Protein AF-A0A2V7B7M9-F1 (afdb_monomer)

pLDDT: mean 89.91, std 9.62, range [60.03, 97.88]

Mean predicted aligned error: 4.43 Å

Radius of gyration: 13.09 Å; Cα contacts (8 Å, |Δi|>4): 171; chains: 1; bounding box: 37×26×30 Å

Nearest PDB structures (foldseek):
  1v2b-assembly1_A  TM=6.403E-01  e=1.687E+00  Nicotiana tabacum
  4orl-assembly1_A  TM=3.611E-01  e=1.987E+00  Bacteroides ovatus ATCC 8483
  7wzg-assembly1_A  TM=4.484E-01  e=3.625E+00  Streptomyces sp.
  8wqp-assembly1_B  TM=3.441E-01  e=1.781E+00  Thalassiosira pseudonana

Secondary structure (DSSP, 8-state):
-HHHHHHHHTTSEEEETTTTEEEE-HHHHHHHHHHTTPEEEEEEEEE-TTT-SEEEEEEEEE-TTT--EEEEEEEE-SSSEEEEEEETTB-

Sequence (91 aa):
MRPLNELERRGEMRWRAEEHAWVADPDHVMRALTDAGFQEYKREIAKDNRSHATSGGIWQGLDPRTGVVATVIWHA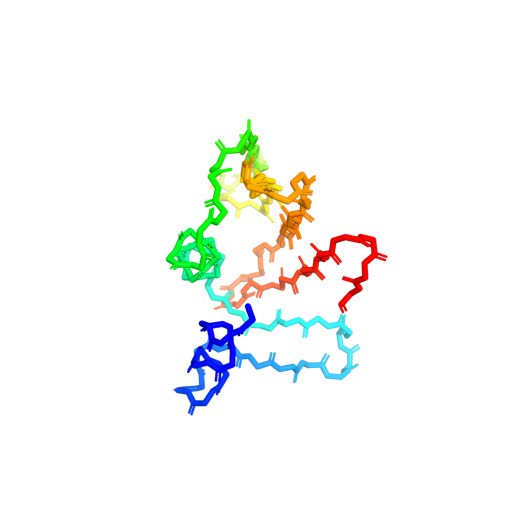ASREAHVFIEIDGRP

Solvent-accessible surface area (backbone atoms only — not comparable to full-atom values): 5004 Å² total; per-residue (Å²): 106,75,46,56,56,46,35,38,74,72,66,54,29,44,83,38,78,95,72,73,29,32,39,31,58,66,68,60,52,52,48,30,42,39,77,66,55,29,42,83,75,45,78,48,77,40,62,36,88,88,76,70,41,67,41,28,33,42,37,31,22,37,24,87,89,77,71,44,44,38,40,40,40,37,37,47,48,104,86,55,26,43,35,47,57,30,48,70,92,36,114

Foldseek 3Di:
DVLVVVCVVVVQWDQDPVVRFIWHDVVSVVVSVVVVQWAWPDKDFDADPVPRDTQWIKTWTANPVPRKIKIWTWGDDPPTITIDIDIRNHD

Structure (mmCIF, N/CA/C/O backbone):
data_AF-A0A2V7B7M9-F1
#
_entry.id   AF-A0A2V7B7M9-F1
#
loop_
_atom_site.group_PDB
_atom_site.id
_atom_site.type_symbol
_atom_site.label_atom_id
_atom_site.label_alt_id
_atom_site.label_comp_id
_atom_site.label_asym_id
_atom_site.label_entity_id
_atom_site.label_seq_id
_atom_site.pdbx_PDB_ins_code
_atom_site.Cartn_x
_atom_site.Cartn_y
_atom_site.Cartn_z
_atom_site.occupancy
_atom_site.B_iso_or_equiv
_atom_site.auth_seq_id
_atom_site.auth_comp_id
_atom_site.auth_asym_id
_atom_site.auth_atom_id
_atom_site.pdbx_PDB_model_num
ATOM 1 N N . MET A 1 1 ? -10.873 -3.966 0.263 1.00 60.03 1 MET A N 1
ATOM 2 C CA . MET A 1 1 ? -10.699 -4.952 -0.834 1.00 60.03 1 MET A CA 1
ATOM 3 C C . MET A 1 1 ? -11.288 -4.520 -2.177 1.00 60.03 1 MET A C 1
ATOM 5 O O . MET A 1 1 ? -10.542 -4.544 -3.141 1.00 60.03 1 MET A O 1
ATOM 9 N N . ARG A 1 2 ? -12.562 -4.088 -2.292 1.00 70.19 2 ARG A N 1
ATOM 10 C CA . ARG A 1 2 ? -13.125 -3.637 -3.594 1.00 70.19 2 ARG A CA 1
ATOM 11 C C . ARG A 1 2 ? -12.260 -2.605 -4.358 1.00 70.19 2 ARG A C 1
ATOM 13 O O . ARG A 1 2 ? -12.199 -2.734 -5.577 1.00 70.19 2 ARG A O 1
ATOM 20 N N . PRO A 1 3 ? -11.579 -1.647 -3.693 1.00 78.75 3 PRO A N 1
ATOM 21 C CA . PRO A 1 3 ? -10.755 -0.659 -4.397 1.00 78.75 3 PRO A CA 1
ATOM 22 C C . PRO A 1 3 ? -9.470 -1.219 -5.030 1.00 78.75 3 PRO A C 1
ATOM 24 O O . PRO A 1 3 ? -9.117 -0.808 -6.128 1.00 78.75 3 PRO A O 1
ATOM 27 N N . LEU A 1 4 ? -8.804 -2.205 -4.412 1.00 88.88 4 LEU A N 1
ATOM 28 C CA . LEU A 1 4 ? -7.623 -2.850 -5.014 1.00 88.88 4 LEU A CA 1
ATOM 29 C C . LEU A 1 4 ? -8.007 -3.683 -6.245 1.00 88.88 4 LEU A C 1
ATOM 31 O O . LEU A 1 4 ? -7.362 -3.589 -7.284 1.00 88.88 4 LEU A O 1
ATOM 35 N N . ASN A 1 5 ? -9.132 -4.403 -6.176 1.00 89.81 5 ASN A N 1
ATOM 36 C CA . ASN A 1 5 ? -9.671 -5.149 -7.321 1.00 89.81 5 ASN A CA 1
ATOM 37 C C . ASN A 1 5 ? -10.024 -4.226 -8.503 1.00 89.81 5 ASN A C 1
ATOM 39 O O . ASN A 1 5 ? -10.092 -4.660 -9.651 1.00 89.81 5 ASN A O 1
ATOM 43 N N . GLU A 1 6 ? -10.320 -2.952 -8.238 1.00 91.44 6 GLU A N 1
ATOM 44 C CA . GLU A 1 6 ? -10.557 -1.963 -9.284 1.00 91.44 6 GLU A CA 1
ATOM 45 C C . GLU A 1 6 ? -9.263 -1.498 -9.954 1.00 91.44 6 GLU A C 1
ATOM 47 O O . GLU A 1 6 ? -9.249 -1.400 -11.182 1.00 91.44 6 GLU A O 1
ATOM 52 N N . LEU A 1 7 ? -8.184 -1.293 -9.192 1.00 93.12 7 LEU A N 1
ATOM 53 C CA . LEU A 1 7 ? -6.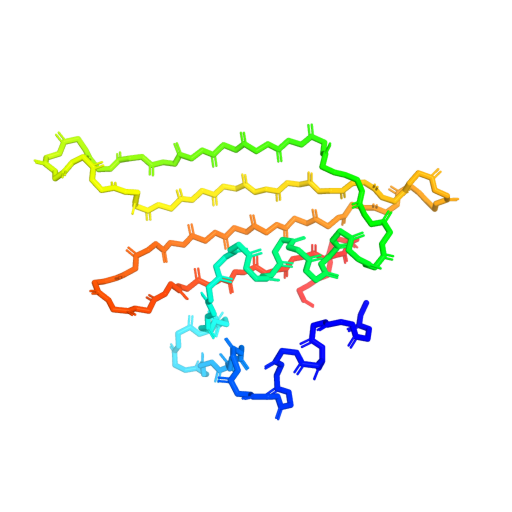855 -1.050 -9.763 1.00 93.12 7 LEU A CA 1
ATOM 54 C C . LEU A 1 7 ? -6.421 -2.219 -10.653 1.00 93.12 7 LEU A C 1
ATOM 56 O O . LEU A 1 7 ? -5.925 -2.006 -11.760 1.00 93.12 7 LEU A O 1
ATOM 60 N N . GLU A 1 8 ? -6.682 -3.449 -10.207 1.00 93.06 8 GLU A N 1
ATOM 61 C CA . GLU A 1 8 ? -6.401 -4.649 -10.993 1.00 93.06 8 GLU A CA 1
ATOM 62 C C . GLU A 1 8 ? -7.212 -4.687 -12.290 1.00 93.06 8 GLU A C 1
ATOM 64 O O . GLU A 1 8 ? -6.655 -4.803 -13.382 1.00 93.06 8 GLU A O 1
ATOM 69 N N . ARG A 1 9 ? -8.532 -4.493 -12.197 1.00 93.31 9 ARG A N 1
ATOM 70 C CA . ARG A 1 9 ? -9.429 -4.484 -13.361 1.00 93.31 9 ARG A CA 1
ATOM 71 C C . ARG A 1 9 ? -9.056 -3.414 -14.393 1.00 93.31 9 ARG A C 1
ATOM 73 O O . ARG A 1 9 ? -9.262 -3.628 -15.585 1.00 93.31 9 ARG A O 1
ATOM 80 N N . ARG A 1 10 ? -8.544 -2.262 -13.951 1.00 93.38 10 ARG A N 1
ATOM 81 C CA . ARG A 1 10 ? -8.089 -1.165 -14.825 1.00 93.38 10 ARG A CA 1
ATOM 82 C C . ARG A 1 10 ? -6.683 -1.391 -15.393 1.00 93.38 10 ARG A C 1
ATOM 84 O O . ARG A 1 10 ? -6.257 -0.636 -16.261 1.00 93.38 10 ARG A O 1
ATOM 91 N N . GLY A 1 11 ? -5.971 -2.422 -14.935 1.00 92.38 11 GLY A N 1
ATOM 92 C CA . GLY A 1 11 ? -4.595 -2.714 -15.338 1.00 92.38 11 GLY A CA 1
ATOM 93 C C . GLY A 1 11 ? -3.546 -1.801 -14.693 1.00 92.38 11 GLY A C 1
ATOM 94 O O . GLY A 1 11 ? -2.391 -1.810 -15.129 1.00 92.38 11 GLY A O 1
ATOM 95 N N . GLU A 1 12 ? -3.930 -1.034 -13.671 1.00 93.69 12 GLU A N 1
ATOM 96 C CA . GLU A 1 12 ? -3.053 -0.152 -12.886 1.00 93.69 12 GLU A CA 1
ATOM 97 C C . GLU A 1 12 ? -2.276 -0.920 -11.806 1.00 93.69 12 GLU A C 1
ATOM 99 O O . GLU A 1 12 ? -1.234 -0.463 -11.347 1.00 93.69 12 GLU A O 1
ATOM 104 N N . MET A 1 13 ? -2.770 -2.100 -11.428 1.00 94.88 13 MET A N 1
ATOM 105 C CA . MET A 1 13 ? -2.130 -3.028 -10.502 1.00 94.88 13 MET A CA 1
ATOM 106 C C . MET A 1 13 ? -2.135 -4.424 -11.121 1.00 94.88 13 MET A C 1
ATOM 108 O O . MET A 1 13 ? -3.166 -4.885 -11.599 1.00 94.88 13 MET A O 1
ATOM 112 N N . ARG A 1 14 ? -0.988 -5.102 -11.188 1.00 95.19 14 ARG A N 1
ATOM 113 C CA . ARG A 1 14 ? -0.888 -6.425 -11.832 1.00 95.19 14 ARG A CA 1
ATOM 114 C C . ARG A 1 14 ? 0.003 -7.357 -11.036 1.00 95.19 14 ARG A C 1
ATOM 116 O O . ARG A 1 14 ? 1.082 -6.955 -10.617 1.00 95.19 14 ARG A O 1
ATOM 123 N N . TRP A 1 15 ? -0.427 -8.601 -10.861 1.00 94.06 15 TRP A N 1
ATOM 124 C CA . TRP A 1 15 ? 0.395 -9.616 -10.212 1.00 94.06 15 TRP A CA 1
ATOM 125 C C . TRP A 1 15 ? 1.512 -10.081 -11.154 1.00 94.06 15 TRP A C 1
ATOM 127 O O . TRP A 1 15 ? 1.248 -10.480 -12.292 1.00 94.06 15 TRP A O 1
ATOM 137 N N . ARG A 1 16 ? 2.762 -10.051 -10.684 1.00 91.88 16 ARG A N 1
ATOM 138 C CA . ARG A 1 16 ? 3.929 -10.613 -11.374 1.00 91.88 16 ARG A CA 1
ATOM 139 C C . ARG A 1 16 ? 4.373 -11.875 -10.646 1.00 91.88 16 ARG A C 1
ATOM 141 O O . ARG A 1 16 ? 4.988 -11.811 -9.587 1.00 91.88 16 ARG A O 1
ATOM 148 N N . ALA A 1 17 ? 4.069 -13.031 -11.235 1.00 91.31 17 ALA A N 1
ATOM 149 C CA . ALA A 1 17 ? 4.354 -14.327 -10.620 1.00 91.31 17 ALA A CA 1
ATOM 150 C C . ALA A 1 17 ? 5.855 -14.568 -10.383 1.00 91.31 17 ALA A C 1
ATOM 152 O O . ALA A 1 17 ? 6.215 -15.091 -9.338 1.00 91.31 17 ALA A O 1
ATOM 153 N N . GLU A 1 18 ? 6.717 -14.158 -11.318 1.00 89.12 18 GLU A N 1
ATOM 154 C CA . GLU A 1 18 ? 8.177 -14.342 -11.223 1.00 89.12 18 GLU A CA 1
ATOM 155 C C . GLU A 1 18 ? 8.799 -13.556 -10.061 1.00 89.12 18 GLU A C 1
ATOM 157 O O . GLU A 1 18 ? 9.775 -13.990 -9.456 1.00 89.12 18 GLU A O 1
ATOM 162 N N . GLU A 1 19 ? 8.213 -12.407 -9.738 1.00 87.44 19 GLU A N 1
ATOM 163 C CA . GLU A 1 19 ? 8.711 -11.470 -8.729 1.00 87.44 19 GLU A CA 1
ATOM 164 C C . GLU A 1 19 ? 7.969 -11.622 -7.394 1.00 87.44 19 GLU A C 1
ATOM 166 O O . GLU A 1 19 ? 8.338 -10.994 -6.406 1.00 87.44 19 GLU A O 1
ATOM 171 N N . HIS A 1 20 ? 6.920 -12.456 -7.365 1.00 90.31 20 HIS A N 1
ATOM 172 C CA . HIS A 1 20 ? 6.012 -12.631 -6.231 1.00 90.31 20 HIS A CA 1
ATOM 173 C C . HIS A 1 20 ? 5.501 -11.296 -5.663 1.00 90.31 20 HIS A C 1
ATOM 175 O O . HIS A 1 20 ? 5.378 -11.129 -4.449 1.00 90.31 20 HIS A O 1
ATOM 181 N N . ALA A 1 21 ? 5.211 -10.343 -6.551 1.00 92.19 21 ALA A N 1
ATOM 182 C CA . ALA A 1 21 ? 4.868 -8.977 -6.185 1.00 92.19 21 ALA A CA 1
ATOM 183 C C . ALA A 1 21 ? 3.754 -8.413 -7.067 1.00 92.19 21 ALA A C 1
ATOM 185 O O . ALA A 1 21 ? 3.552 -8.824 -8.216 1.00 92.19 21 ALA A O 1
ATOM 186 N N . TRP A 1 22 ? 3.060 -7.409 -6.538 1.00 94.81 22 TRP A N 1
ATOM 187 C CA . TRP A 1 22 ? 2.240 -6.538 -7.362 1.00 94.81 22 TRP A CA 1
ATOM 188 C C . TRP A 1 22 ? 3.119 -5.495 -8.035 1.00 94.81 22 TRP A C 1
ATOM 190 O O . TRP A 1 22 ? 4.014 -4.931 -7.418 1.00 94.81 22 TRP A O 1
ATOM 200 N N . VAL A 1 23 ? 2.829 -5.197 -9.291 1.00 94.31 23 VAL A N 1
ATOM 201 C CA . VAL A 1 23 ? 3.352 -4.020 -9.974 1.00 94.31 23 VAL A CA 1
ATOM 202 C C . VAL A 1 23 ? 2.255 -2.972 -10.020 1.00 94.31 23 VAL A C 1
ATOM 204 O O . VAL A 1 23 ? 1.211 -3.215 -10.630 1.00 94.31 23 VAL A O 1
ATOM 207 N N . ALA A 1 24 ? 2.483 -1.838 -9.359 1.00 93.75 24 ALA A N 1
ATOM 208 C CA . ALA A 1 24 ? 1.546 -0.719 -9.289 1.00 93.75 24 ALA A CA 1
ATOM 209 C C . ALA A 1 24 ? 2.253 0.578 -8.867 1.00 93.75 24 ALA A C 1
ATOM 211 O O . ALA A 1 24 ? 3.353 0.541 -8.319 1.00 93.75 24 ALA A O 1
ATOM 212 N N . ASP A 1 25 ? 1.593 1.720 -9.063 1.00 92.75 25 ASP A N 1
ATOM 213 C CA . ASP A 1 25 ? 1.977 2.965 -8.392 1.00 92.75 25 ASP A CA 1
ATOM 214 C C . ASP A 1 25 ? 1.615 2.876 -6.887 1.00 92.75 25 ASP A C 1
ATOM 216 O O . ASP A 1 25 ? 0.436 2.677 -6.562 1.00 92.75 25 ASP A O 1
ATOM 220 N N . PRO A 1 26 ? 2.579 3.020 -5.952 1.00 93.31 26 PRO A N 1
ATOM 221 C CA . PRO A 1 26 ? 2.310 2.950 -4.516 1.00 93.31 26 PRO A CA 1
ATOM 222 C C . PRO A 1 26 ? 1.284 3.983 -4.035 1.00 93.31 26 PRO A C 1
ATOM 224 O O . PRO A 1 26 ? 0.489 3.677 -3.145 1.00 93.31 26 PRO A O 1
ATOM 227 N N . ASP A 1 27 ? 1.260 5.186 -4.618 1.00 92.88 27 ASP A N 1
ATOM 228 C CA . ASP A 1 27 ? 0.314 6.237 -4.234 1.00 92.88 27 ASP A CA 1
ATOM 229 C C . ASP A 1 27 ? -1.118 5.876 -4.653 1.00 92.88 27 ASP A C 1
ATOM 231 O O . ASP A 1 27 ? -2.065 6.138 -3.905 1.00 92.88 27 ASP A O 1
ATOM 235 N N . HIS A 1 28 ? -1.302 5.186 -5.785 1.00 95.19 28 HIS A N 1
ATOM 236 C CA . HIS A 1 28 ? -2.616 4.659 -6.172 1.00 95.19 28 HIS A CA 1
ATOM 237 C C . HIS A 1 28 ? -3.091 3.562 -5.212 1.00 95.19 28 HIS A C 1
ATOM 239 O O . HIS A 1 28 ? -4.266 3.544 -4.835 1.00 95.19 28 HIS A O 1
ATOM 245 N N . VAL A 1 29 ? -2.188 2.682 -4.767 1.00 95.50 29 VAL A N 1
ATOM 246 C CA . VAL A 1 29 ? -2.502 1.629 -3.786 1.00 95.50 29 VAL A CA 1
ATOM 247 C C . VAL A 1 29 ? -2.887 2.236 -2.433 1.00 95.50 29 VAL A C 1
ATOM 249 O O . VAL A 1 29 ? -3.937 1.893 -1.886 1.00 95.50 29 VAL A O 1
ATOM 252 N N . MET A 1 30 ? -2.094 3.181 -1.916 1.00 95.50 30 MET A N 1
ATOM 253 C CA . MET A 1 30 ? -2.386 3.892 -0.662 1.00 95.50 30 MET A CA 1
ATOM 254 C C . MET A 1 30 ? -3.731 4.626 -0.735 1.00 95.50 30 MET A C 1
ATOM 256 O O . MET A 1 30 ? -4.540 4.544 0.194 1.00 95.50 30 MET A O 1
ATOM 260 N N . ARG A 1 31 ? -4.019 5.288 -1.862 1.00 96.00 31 ARG A N 1
ATOM 261 C CA . ARG A 1 31 ? -5.300 5.968 -2.078 1.00 96.00 31 ARG A CA 1
ATOM 262 C C . ARG A 1 31 ? -6.470 4.990 -2.104 1.00 96.00 31 ARG A C 1
ATOM 264 O O . ARG A 1 31 ? -7.461 5.229 -1.425 1.00 96.00 31 ARG A O 1
ATOM 271 N N . ALA A 1 32 ? -6.347 3.868 -2.810 1.00 96.25 32 ALA A N 1
ATOM 272 C CA . ALA A 1 32 ? -7.385 2.841 -2.844 1.00 96.25 32 ALA A CA 1
ATOM 273 C C . ALA A 1 32 ? -7.673 2.251 -1.450 1.00 96.25 32 ALA A C 1
ATOM 275 O O . ALA A 1 32 ? -8.826 1.961 -1.125 1.00 96.25 32 ALA A O 1
ATOM 276 N N . LEU A 1 33 ? -6.650 2.090 -0.605 1.00 96.31 33 LEU A N 1
ATOM 277 C CA . LEU A 1 33 ? -6.827 1.674 0.790 1.00 96.31 33 LEU A CA 1
ATOM 278 C C . LEU A 1 33 ? -7.471 2.777 1.637 1.00 96.31 33 LEU A C 1
ATOM 280 O O . LEU A 1 33 ? -8.370 2.493 2.427 1.00 96.31 33 LEU A O 1
ATOM 284 N N . THR A 1 34 ? -7.091 4.032 1.418 1.00 96.00 34 THR A N 1
ATOM 285 C CA . THR A 1 34 ? -7.710 5.181 2.093 1.00 96.00 34 THR A CA 1
ATOM 286 C C . THR A 1 34 ? -9.197 5.292 1.761 1.00 96.00 34 THR A C 1
ATOM 288 O O . THR A 1 34 ? -10.035 5.385 2.656 1.00 96.00 34 THR A O 1
ATOM 291 N N . ASP A 1 35 ? -9.546 5.155 0.482 1.00 95.31 35 ASP A N 1
ATOM 292 C CA . ASP A 1 35 ? -10.929 5.134 -0.003 1.00 95.31 35 ASP A CA 1
ATOM 293 C C . ASP A 1 35 ? -11.712 3.914 0.530 1.00 95.31 35 ASP A C 1
ATOM 295 O O . ASP A 1 35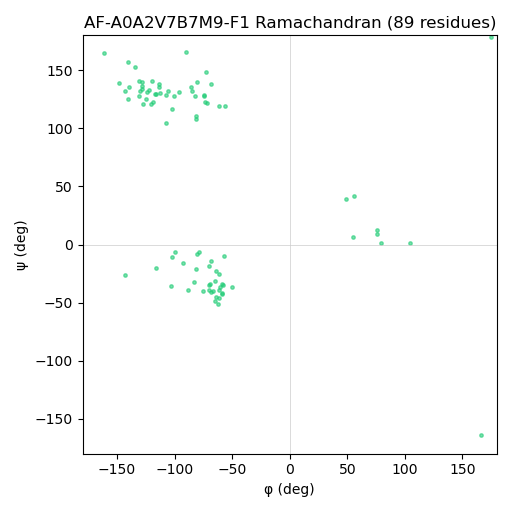 ? -12.940 3.943 0.619 1.00 95.31 35 ASP A O 1
ATOM 299 N N . ALA A 1 36 ? -11.017 2.838 0.927 1.00 93.75 36 ALA A N 1
ATOM 300 C CA . ALA A 1 36 ? -11.616 1.683 1.597 1.00 93.75 36 ALA A CA 1
ATOM 301 C C . ALA A 1 36 ? -11.892 1.911 3.096 1.00 93.75 36 ALA A C 1
ATOM 303 O O . ALA A 1 36 ? -12.507 1.045 3.720 1.00 93.75 36 ALA A O 1
ATOM 304 N N . GLY A 1 37 ? -11.459 3.043 3.663 1.00 95.69 37 GLY A N 1
ATOM 305 C CA . GLY A 1 37 ? -11.670 3.419 5.062 1.00 95.69 37 GLY A CA 1
ATOM 306 C C . GLY A 1 37 ? -10.446 3.271 5.969 1.00 95.69 37 GLY A C 1
ATOM 307 O O . GLY A 1 37 ? -10.555 3.564 7.159 1.00 95.69 37 GLY A O 1
ATOM 308 N N . PHE A 1 38 ? -9.291 2.854 5.439 1.00 97.00 38 PHE A N 1
ATOM 309 C CA . PHE A 1 38 ? -8.047 2.833 6.210 1.00 97.00 38 PHE A CA 1
ATOM 310 C C . PHE A 1 38 ? -7.509 4.253 6.384 1.00 97.00 38 PHE A C 1
ATOM 312 O O . PHE A 1 38 ? -7.345 4.990 5.418 1.00 97.00 38 PHE A O 1
ATOM 319 N N . GLN A 1 39 ? -7.198 4.640 7.614 1.00 97.75 39 GLN A N 1
ATOM 320 C CA . GLN A 1 39 ? -6.582 5.930 7.910 1.00 97.75 39 GLN A CA 1
ATOM 321 C C . GLN A 1 39 ? -5.075 5.755 8.029 1.00 97.75 39 GLN A C 1
ATOM 323 O O . GLN A 1 39 ? -4.626 4.858 8.740 1.00 97.75 39 GLN A O 1
ATOM 328 N N . GLU A 1 40 ? -4.296 6.599 7.351 1.00 97.75 40 GLU A N 1
ATOM 329 C CA . GLU A 1 40 ? -2.835 6.572 7.460 1.00 97.75 40 GLU A CA 1
ATOM 330 C C . GLU A 1 40 ? -2.411 6.732 8.927 1.00 97.75 40 GLU A C 1
ATOM 332 O O . GLU A 1 40 ? -2.705 7.736 9.574 1.00 97.75 40 GLU A O 1
ATOM 337 N N . TYR A 1 41 ? -1.723 5.715 9.441 1.00 95.00 41 TYR A N 1
ATOM 338 C CA . TYR A 1 41 ? -1.141 5.695 10.779 1.00 95.00 41 TYR A CA 1
ATOM 339 C C . TYR A 1 41 ? 0.372 5.938 10.729 1.00 95.00 41 TYR A C 1
ATOM 341 O O . TYR A 1 41 ? 0.933 6.586 11.612 1.00 95.00 41 TYR A O 1
ATOM 349 N N . LYS A 1 42 ? 1.041 5.428 9.688 1.00 96.56 42 LYS A N 1
ATOM 350 C CA . LYS A 1 42 ? 2.489 5.546 9.506 1.00 96.56 42 LYS A CA 1
ATOM 351 C C . LYS A 1 42 ? 2.844 5.615 8.023 1.00 96.56 42 LYS A C 1
ATOM 353 O O . LYS A 1 42 ? 2.339 4.819 7.237 1.00 96.56 42 LYS A O 1
ATOM 358 N N . ARG A 1 43 ? 3.792 6.486 7.664 1.00 96.50 43 ARG A N 1
ATOM 359 C CA . ARG A 1 43 ? 4.430 6.510 6.341 1.00 96.50 43 ARG A CA 1
ATOM 360 C C . ARG A 1 43 ? 5.921 6.810 6.466 1.00 96.50 43 ARG A C 1
ATOM 362 O O . ARG A 1 43 ? 6.308 7.829 7.031 1.00 96.50 43 ARG A O 1
ATOM 369 N N . GLU A 1 44 ? 6.754 5.938 5.912 1.00 95.62 44 GLU A N 1
ATOM 370 C CA . GLU A 1 44 ? 8.206 6.109 5.829 1.00 95.62 44 GLU A CA 1
ATOM 371 C C . GLU A 1 44 ? 8.669 5.896 4.388 1.00 95.62 44 GLU A C 1
ATOM 373 O O . GLU A 1 44 ? 8.232 4.970 3.707 1.00 95.62 44 GLU A O 1
ATOM 378 N N . ILE A 1 45 ? 9.564 6.764 3.917 1.00 92.00 45 ILE A N 1
ATOM 379 C CA . ILE A 1 45 ? 10.067 6.753 2.542 1.00 92.00 45 ILE A CA 1
ATOM 380 C C . ILE A 1 45 ? 11.576 6.520 2.577 1.00 92.00 45 ILE A C 1
ATOM 382 O O . ILE A 1 45 ? 12.314 7.304 3.178 1.00 92.00 45 ILE A O 1
ATOM 386 N N . ALA A 1 46 ? 12.033 5.471 1.899 1.00 89.12 46 ALA A N 1
ATOM 387 C CA . ALA A 1 46 ? 13.445 5.212 1.672 1.00 89.12 46 ALA A CA 1
ATOM 388 C C . ALA A 1 46 ? 13.920 5.984 0.434 1.00 89.12 46 ALA A C 1
ATOM 390 O O . ALA A 1 46 ? 13.278 5.969 -0.619 1.00 89.12 46 ALA A O 1
ATOM 391 N N . LYS A 1 47 ? 15.054 6.674 0.562 1.00 82.94 47 LYS A N 1
ATOM 392 C CA . LYS A 1 47 ? 15.696 7.407 -0.534 1.00 82.94 47 LYS A CA 1
ATOM 393 C C . LYS A 1 47 ? 17.023 6.748 -0.865 1.00 82.94 47 LYS A C 1
ATOM 395 O O . LYS A 1 47 ? 17.779 6.393 0.039 1.00 82.94 47 LYS A O 1
ATOM 400 N N . ASP A 1 48 ? 17.327 6.624 -2.149 1.00 76.69 48 ASP A N 1
ATOM 401 C CA . ASP A 1 48 ? 18.678 6.305 -2.588 1.00 76.69 48 ASP A CA 1
ATOM 402 C C . ASP A 1 48 ? 19.563 7.544 -2.409 1.00 76.69 48 ASP A C 1
ATOM 404 O O . ASP A 1 48 ? 19.293 8.616 -2.950 1.00 76.69 48 ASP A O 1
ATOM 408 N N . ASN A 1 49 ? 20.640 7.396 -1.642 1.00 66.12 49 ASN A N 1
ATOM 409 C CA . ASN A 1 49 ? 21.545 8.489 -1.312 1.00 66.12 49 ASN A CA 1
ATOM 410 C C . ASN A 1 49 ? 22.381 8.965 -2.517 1.00 66.12 49 ASN A C 1
ATOM 412 O O . ASN A 1 49 ? 22.939 10.056 -2.470 1.00 66.12 49 ASN A O 1
ATOM 416 N N . ARG A 1 50 ? 22.501 8.158 -3.586 1.00 67.75 50 ARG A N 1
ATOM 417 C CA . ARG A 1 50 ? 23.260 8.518 -4.800 1.00 67.75 50 A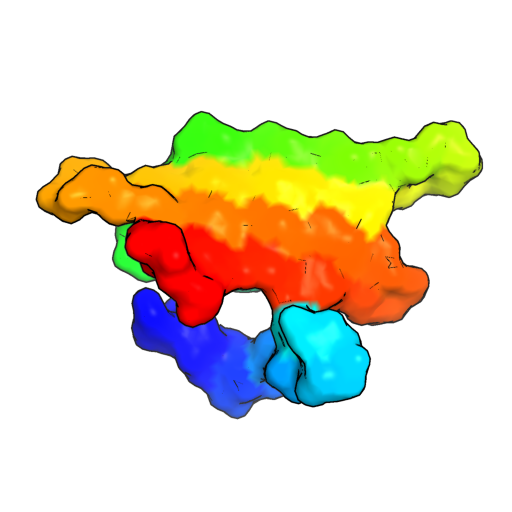RG A CA 1
ATOM 418 C C . ARG A 1 50 ? 22.418 9.260 -5.831 1.00 67.75 50 ARG A C 1
ATOM 420 O O 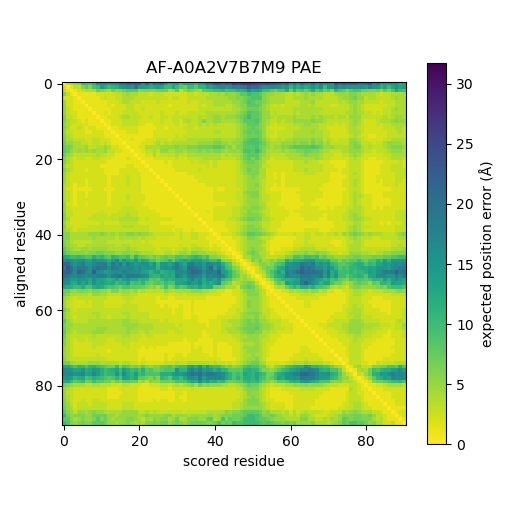. ARG A 1 50 ? 22.927 10.169 -6.476 1.00 67.75 50 ARG A O 1
ATOM 427 N N . SER A 1 51 ? 21.161 8.857 -6.006 1.00 66.44 51 SER A N 1
ATOM 428 C CA . SER A 1 51 ? 20.255 9.439 -7.006 1.00 66.44 51 SER A CA 1
ATOM 429 C C . SER A 1 51 ? 19.232 10.415 -6.418 1.00 66.44 51 SER A C 1
ATOM 431 O O . SER A 1 51 ? 18.551 11.098 -7.177 1.00 66.44 51 SER A O 1
ATOM 433 N N . HIS A 1 52 ? 19.097 10.480 -5.086 1.00 62.12 52 HIS A N 1
ATOM 434 C CA . HIS A 1 52 ? 18.007 11.155 -4.366 1.00 62.12 52 HIS A CA 1
ATOM 435 C C . HIS A 1 52 ? 16.591 10.703 -4.773 1.00 62.12 52 HIS A C 1
ATOM 437 O O . HIS A 1 52 ? 15.607 11.265 -4.284 1.00 62.12 52 HIS A O 1
ATOM 443 N N . ALA A 1 53 ? 16.470 9.676 -5.619 1.00 68.56 53 ALA A N 1
ATOM 444 C CA . ALA A 1 53 ? 15.200 9.079 -5.982 1.00 68.56 53 ALA A CA 1
ATOM 445 C C . ALA A 1 53 ? 14.650 8.263 -4.806 1.00 68.56 53 ALA A C 1
ATOM 447 O O . ALA A 1 53 ? 15.398 7.686 -4.011 1.00 68.56 53 ALA A O 1
ATOM 448 N N . THR A 1 54 ? 13.325 8.208 -4.697 1.00 71.38 54 THR A N 1
ATOM 449 C CA . THR A 1 54 ? 12.656 7.279 -3.787 1.00 71.38 54 THR A CA 1
ATOM 450 C C . THR A 1 54 ? 13.017 5.856 -4.207 1.00 71.38 54 THR A C 1
ATOM 452 O O . THR A 1 54 ? 12.716 5.473 -5.331 1.00 71.38 54 THR A O 1
ATOM 455 N N . SER A 1 55 ? 13.665 5.087 -3.331 1.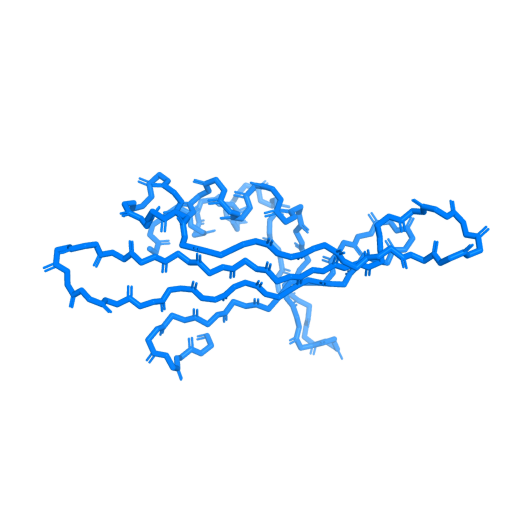00 85.19 55 SER A N 1
ATOM 456 C CA . SER A 1 55 ? 14.010 3.677 -3.570 1.00 85.19 55 SER A CA 1
ATOM 457 C C . SER A 1 55 ? 12.936 2.727 -3.043 1.00 85.19 55 SER A C 1
ATOM 459 O O . SER A 1 55 ? 12.883 1.566 -3.434 1.00 85.19 55 SER A O 1
ATOM 461 N N . GLY A 1 56 ? 12.046 3.215 -2.181 1.00 92.44 56 GLY A N 1
ATOM 462 C CA . GLY A 1 56 ? 10.952 2.432 -1.628 1.00 92.44 56 GLY A CA 1
ATOM 463 C C . GLY A 1 56 ? 10.299 3.117 -0.439 1.00 92.44 56 GLY A C 1
ATOM 464 O O . GLY A 1 56 ? 10.508 4.306 -0.189 1.00 92.44 56 GLY A O 1
ATOM 465 N N . GLY A 1 57 ? 9.529 2.355 0.319 1.00 94.88 57 GLY A N 1
ATOM 466 C CA . GLY A 1 57 ? 8.925 2.832 1.550 1.00 94.88 57 GLY A CA 1
ATOM 467 C C . GLY A 1 57 ? 7.979 1.823 2.172 1.00 94.88 57 GLY A C 1
ATOM 468 O O . GLY A 1 57 ? 7.764 0.727 1.653 1.00 94.88 57 GLY A O 1
ATOM 469 N N . ILE A 1 58 ? 7.433 2.225 3.311 1.00 96.69 58 ILE A N 1
ATOM 470 C CA . ILE A 1 58 ? 6.369 1.522 4.009 1.00 96.69 58 ILE A CA 1
ATOM 471 C C . ILE A 1 58 ? 5.265 2.512 4.354 1.00 96.69 58 ILE A C 1
ATOM 473 O O . ILE A 1 58 ? 5.509 3.650 4.760 1.00 96.69 58 ILE A O 1
ATOM 477 N N . TRP A 1 59 ? 4.038 2.052 4.211 1.00 97.75 59 TRP A N 1
ATOM 478 C CA . TRP A 1 59 ? 2.840 2.730 4.653 1.00 97.75 59 TRP A CA 1
ATOM 479 C C . TRP A 1 59 ? 2.015 1.760 5.487 1.00 97.75 59 TRP A C 1
ATOM 481 O O . TRP A 1 59 ? 1.926 0.578 5.160 1.00 97.75 59 TRP A O 1
ATOM 491 N N . GLN A 1 60 ? 1.424 2.246 6.571 1.00 97.88 60 GLN A N 1
ATOM 492 C CA . GLN A 1 60 ? 0.476 1.485 7.371 1.00 97.88 60 GLN A CA 1
ATOM 493 C C . GLN A 1 60 ? -0.777 2.314 7.604 1.00 97.88 60 GLN A C 1
ATOM 495 O O . GLN A 1 60 ? -0.695 3.472 8.024 1.00 97.88 60 GLN A O 1
ATOM 500 N N . GLY A 1 61 ? -1.928 1.696 7.367 1.00 97.75 61 GLY A N 1
ATOM 501 C CA . GLY A 1 61 ? -3.240 2.271 7.612 1.00 97.75 61 GLY A CA 1
ATOM 502 C C . GLY A 1 61 ? -4.042 1.447 8.608 1.00 97.75 61 GLY A C 1
ATOM 503 O O . GLY A 1 61 ? -4.017 0.220 8.562 1.00 97.75 61 GLY A O 1
ATOM 504 N N . LEU A 1 62 ? -4.775 2.121 9.489 1.00 97.69 62 LEU A N 1
ATOM 505 C CA . LEU A 1 62 ? -5.653 1.521 10.489 1.00 97.69 62 LEU A CA 1
ATOM 506 C C . LEU A 1 62 ? -7.113 1.746 10.088 1.00 97.69 62 LEU A C 1
ATOM 508 O O . LEU A 1 62 ? -7.510 2.882 9.837 1.00 97.69 62 LEU A O 1
ATOM 512 N N . ASP A 1 63 ? -7.928 0.694 10.061 1.00 96.88 63 ASP A N 1
ATOM 513 C CA . ASP A 1 63 ? -9.385 0.843 10.065 1.00 96.88 63 ASP A CA 1
ATOM 514 C C . ASP A 1 63 ? -9.849 1.070 11.517 1.00 96.88 63 ASP A C 1
ATOM 516 O O . ASP A 1 63 ? -9.846 0.129 12.318 1.00 96.88 63 ASP A O 1
ATOM 520 N N . PRO A 1 64 ? -10.281 2.289 11.894 1.00 95.56 64 PRO A N 1
ATOM 521 C CA . PRO A 1 64 ? -10.645 2.598 13.275 1.00 95.56 64 PRO A CA 1
ATOM 522 C C . PRO A 1 64 ? -11.923 1.885 13.738 1.00 95.56 64 PRO A C 1
ATOM 524 O O . PRO A 1 64 ? -12.215 1.869 14.932 1.00 95.56 64 PRO A O 1
ATOM 527 N N . ARG A 1 65 ? -12.713 1.312 12.820 1.00 96.00 65 ARG A N 1
ATOM 528 C CA . ARG A 1 65 ? -13.953 0.601 13.155 1.00 96.00 65 ARG A CA 1
ATOM 529 C C . ARG A 1 65 ? -13.695 -0.838 13.579 1.00 96.00 65 ARG A C 1
ATOM 531 O O . ARG A 1 65 ? -14.469 -1.382 14.362 1.00 96.00 65 ARG A O 1
ATOM 538 N N . THR A 1 66 ? -12.668 -1.462 13.007 1.00 95.06 66 THR A N 1
ATOM 539 C CA . THR A 1 66 ? -12.381 -2.896 13.165 1.00 95.06 66 THR A CA 1
ATOM 540 C C . THR A 1 66 ? -11.059 -3.165 13.875 1.00 95.06 66 THR A C 1
ATOM 542 O O . THR A 1 66 ? -10.878 -4.253 14.411 1.00 95.06 66 THR A O 1
ATOM 545 N N . GLY A 1 67 ? -10.147 -2.190 13.906 1.00 95.12 67 GLY A N 1
ATOM 546 C CA . GLY A 1 67 ? -8.789 -2.353 14.421 1.00 95.12 67 GLY A CA 1
ATOM 547 C C . GLY A 1 67 ? -7.832 -3.035 13.438 1.00 95.12 67 GLY A C 1
ATOM 548 O O . GLY A 1 67 ? -6.668 -3.234 13.775 1.00 95.12 67 GLY A O 1
ATOM 549 N N . VAL A 1 68 ? -8.296 -3.385 12.233 1.00 96.19 68 VAL A N 1
ATOM 550 C CA . VAL A 1 68 ? -7.475 -4.035 11.206 1.00 96.19 68 VAL A CA 1
ATOM 551 C C . VAL A 1 68 ? -6.422 -3.069 10.672 1.00 96.19 68 VAL A C 1
ATOM 553 O O . VAL A 1 68 ? -6.717 -1.908 10.379 1.00 96.19 68 VAL A O 1
ATOM 556 N N . VAL A 1 69 ? -5.203 -3.576 10.487 1.00 96.00 69 VAL A N 1
ATOM 557 C CA . VAL A 1 69 ? -4.091 -2.841 9.879 1.00 96.00 69 VAL A CA 1
ATOM 558 C C . VAL A 1 69 ? -3.849 -3.340 8.458 1.00 96.00 69 VAL A C 1
ATOM 560 O O . VAL A 1 69 ? -3.753 -4.544 8.220 1.00 96.00 69 VAL A O 1
ATOM 563 N N . ALA A 1 70 ? -3.733 -2.401 7.523 1.00 97.50 70 ALA A N 1
ATOM 564 C CA . ALA A 1 70 ? -3.182 -2.627 6.196 1.00 97.50 70 ALA A CA 1
ATOM 565 C C . ALA A 1 70 ? -1.736 -2.122 6.168 1.00 97.50 70 ALA A C 1
ATOM 567 O O . ALA A 1 70 ? -1.484 -0.968 6.509 1.00 97.50 70 ALA A O 1
ATOM 568 N N . THR A 1 71 ? -0.801 -2.961 5.741 1.00 97.56 71 THR A N 1
ATOM 569 C CA . THR A 1 71 ? 0.604 -2.612 5.528 1.00 97.56 71 THR A CA 1
ATOM 570 C C . THR A 1 71 ? 0.902 -2.676 4.035 1.00 97.56 71 THR A C 1
ATOM 572 O O . THR A 1 71 ? 0.586 -3.660 3.372 1.00 97.56 71 THR A O 1
ATOM 575 N N . VAL A 1 72 ? 1.520 -1.628 3.501 1.00 97.19 72 VAL A N 1
ATOM 576 C CA . VAL A 1 72 ? 2.008 -1.567 2.123 1.00 97.19 72 VAL A CA 1
ATOM 577 C C . VAL A 1 72 ? 3.501 -1.320 2.168 1.00 97.19 72 VAL A C 1
ATOM 579 O O . VAL A 1 72 ? 3.947 -0.312 2.710 1.00 97.19 72 VAL A O 1
ATOM 582 N N . ILE A 1 73 ? 4.275 -2.225 1.588 1.00 95.94 73 ILE A N 1
ATOM 583 C CA . ILE A 1 73 ? 5.713 -2.057 1.394 1.00 95.94 73 ILE A CA 1
ATOM 584 C C . ILE A 1 73 ? 5.947 -1.955 -0.099 1.00 95.94 73 ILE A C 1
ATOM 586 O O . ILE A 1 73 ? 5.393 -2.739 -0.867 1.00 95.94 73 ILE A O 1
ATOM 590 N N . TRP A 1 74 ? 6.771 -1.006 -0.525 1.00 95.00 74 TRP A N 1
ATOM 591 C CA . TRP A 1 74 ? 7.151 -0.922 -1.925 1.00 95.00 74 TRP A CA 1
ATOM 592 C C . TRP A 1 74 ? 8.640 -0.695 -2.108 1.00 95.00 74 TRP A C 1
ATOM 594 O O . TRP A 1 74 ? 9.318 -0.088 -1.278 1.00 95.00 74 TRP A O 1
ATOM 604 N N . HIS A 1 75 ? 9.120 -1.155 -3.253 1.00 91.81 75 HIS A N 1
ATOM 605 C CA . HIS A 1 75 ? 10.445 -0.882 -3.773 1.00 91.81 75 HIS A CA 1
ATOM 606 C C . HIS A 1 75 ? 10.301 -0.293 -5.175 1.00 91.81 75 HIS A C 1
ATOM 608 O O . HIS A 1 75 ? 9.649 -0.872 -6.045 1.00 91.81 75 HIS A O 1
ATOM 614 N N . ALA A 1 76 ? 10.888 0.880 -5.390 1.00 83.69 76 ALA A N 1
ATOM 615 C CA . ALA A 1 76 ? 10.871 1.538 -6.685 1.00 83.69 76 ALA A CA 1
ATOM 616 C C . ALA A 1 76 ? 11.964 0.932 -7.576 1.00 83.69 76 ALA A C 1
ATOM 618 O O . ALA A 1 76 ? 13.152 1.153 -7.341 1.00 83.69 76 ALA A O 1
ATOM 619 N N . ALA A 1 77 ? 11.575 0.185 -8.615 1.00 69.56 77 ALA A N 1
ATOM 620 C CA . ALA A 1 77 ? 12.480 -0.143 -9.712 1.00 69.56 77 ALA A CA 1
ATOM 621 C C . ALA A 1 77 ? 12.394 0.936 -10.806 1.00 69.56 77 ALA A C 1
ATOM 623 O O . ALA A 1 77 ? 11.481 1.758 -10.830 1.00 69.56 77 ALA A O 1
ATOM 624 N N . SER A 1 78 ? 13.353 0.942 -11.733 1.00 65.81 78 SER A N 1
ATOM 625 C CA . SER A 1 78 ? 13.582 2.019 -12.715 1.00 65.81 78 SER A CA 1
ATOM 626 C C . SER A 1 78 ? 12.399 2.375 -13.635 1.00 65.81 78 SER A C 1
ATOM 628 O O . SER A 1 78 ? 12.482 3.376 -14.348 1.00 65.81 78 SER A O 1
ATOM 630 N N . ARG A 1 79 ? 11.316 1.585 -13.650 1.00 67.56 79 ARG A N 1
ATOM 631 C CA . ARG A 1 79 ? 10.100 1.830 -14.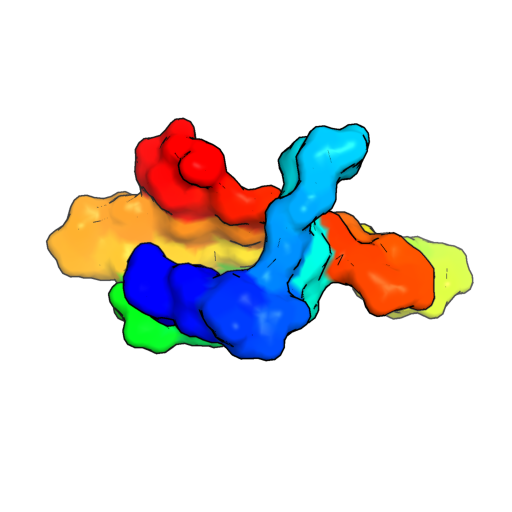451 1.00 67.56 79 ARG A CA 1
ATOM 632 C C . ARG A 1 79 ? 8.787 1.439 -13.770 1.00 67.56 79 ARG A C 1
ATOM 634 O O . ARG A 1 79 ? 7.756 1.999 -14.118 1.00 67.56 79 ARG A O 1
ATOM 641 N N . GLU A 1 80 ? 8.817 0.485 -12.847 1.00 80.75 80 GLU A N 1
ATOM 642 C CA . GLU A 1 80 ? 7.637 -0.106 -12.212 1.00 80.75 80 GLU A CA 1
ATOM 643 C C . GLU A 1 80 ? 7.978 -0.380 -10.738 1.00 80.75 80 GLU A C 1
ATOM 645 O O . GLU A 1 80 ? 9.053 -0.904 -10.450 1.00 80.75 80 GLU A O 1
ATOM 650 N N . ALA A 1 81 ? 7.120 0.012 -9.792 1.00 90.56 81 ALA A N 1
ATOM 651 C CA . ALA A 1 81 ? 7.350 -0.297 -8.383 1.00 90.56 81 ALA A CA 1
ATOM 652 C C . ALA A 1 81 ? 6.791 -1.683 -8.051 1.00 90.56 81 ALA A C 1
ATOM 654 O O . ALA A 1 81 ? 5.666 -2.014 -8.430 1.00 90.56 81 ALA A O 1
ATOM 655 N N . HIS A 1 82 ? 7.571 -2.471 -7.316 1.00 94.25 82 HIS A N 1
ATOM 656 C CA . HIS A 1 82 ? 7.093 -3.696 -6.687 1.00 94.25 82 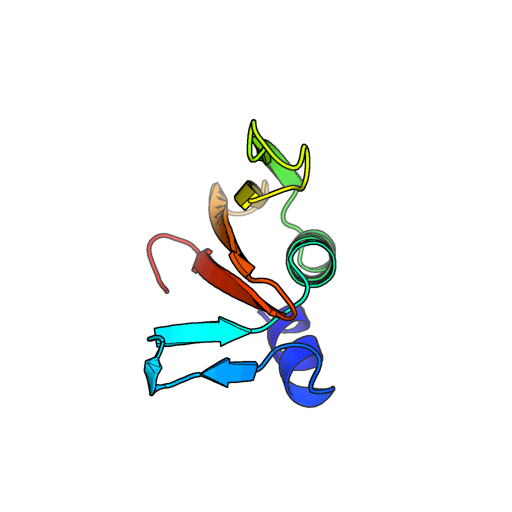HIS A CA 1
ATOM 657 C C . HIS A 1 82 ? 6.406 -3.332 -5.383 1.00 94.25 82 HIS A C 1
ATOM 659 O O . HIS A 1 82 ? 6.985 -2.626 -4.558 1.00 94.25 82 HIS A O 1
ATOM 665 N N . VAL A 1 83 ? 5.180 -3.805 -5.209 1.00 95.38 83 VAL A N 1
ATOM 666 C CA . VAL A 1 83 ? 4.306 -3.503 -4.083 1.00 95.38 83 VAL A CA 1
ATOM 667 C C . VAL A 1 83 ? 3.882 -4.808 -3.422 1.00 95.38 83 VAL A C 1
ATOM 669 O O . VAL A 1 83 ? 3.419 -5.750 -4.068 1.00 95.38 83 VAL A O 1
ATOM 672 N N . PHE A 1 84 ? 4.022 -4.839 -2.107 1.00 95.38 84 PHE A N 1
ATOM 673 C CA . PHE A 1 84 ? 3.594 -5.915 -1.232 1.00 95.38 84 PHE A CA 1
ATOM 674 C C . PHE A 1 84 ? 2.528 -5.346 -0.312 1.00 95.38 84 PHE A C 1
ATOM 676 O O . PHE A 1 84 ? 2.713 -4.277 0.273 1.00 95.38 84 PHE A O 1
ATOM 683 N N . ILE A 1 85 ? 1.400 -6.036 -0.227 1.00 95.75 85 ILE A N 1
ATOM 684 C CA . ILE A 1 85 ? 0.249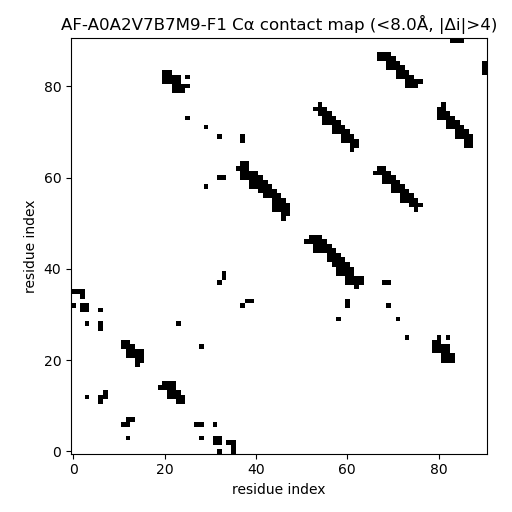 -5.603 0.552 1.00 95.75 85 ILE A CA 1
ATOM 685 C C . ILE A 1 85 ? -0.031 -6.710 1.551 1.00 95.75 85 ILE A C 1
ATOM 687 O O . ILE A 1 85 ? -0.049 -7.877 1.186 1.00 95.75 85 ILE A O 1
ATOM 691 N N . GLU A 1 86 ? -0.230 -6.332 2.801 1.00 95.56 86 GLU A N 1
ATOM 692 C CA . GLU A 1 86 ? -0.693 -7.219 3.853 1.00 95.56 86 GLU A CA 1
ATOM 693 C C . GLU A 1 86 ? -1.890 -6.554 4.533 1.00 95.56 86 GLU A C 1
ATOM 695 O O . GLU A 1 86 ? -1.847 -5.364 4.844 1.00 95.56 86 GLU A O 1
ATOM 700 N N . ILE A 1 87 ? -2.968 -7.294 4.767 1.00 94.62 87 ILE A N 1
ATOM 701 C CA . ILE A 1 87 ? -4.124 -6.831 5.533 1.00 94.62 87 ILE A CA 1
ATOM 702 C C . ILE A 1 87 ? -4.402 -7.860 6.620 1.00 94.62 87 ILE A C 1
ATOM 704 O O . ILE A 1 87 ? -4.672 -9.019 6.316 1.00 94.62 87 ILE A O 1
ATOM 708 N N . ASP A 1 88 ? -4.364 -7.433 7.882 1.00 91.81 88 ASP A N 1
ATOM 709 C CA . ASP A 1 88 ? -4.612 -8.308 9.038 1.00 91.81 88 ASP A CA 1
ATOM 710 C C . ASP A 1 88 ? -3.685 -9.544 9.086 1.00 91.81 88 ASP A C 1
ATOM 712 O O . ASP A 1 88 ? -4.129 -10.670 9.324 1.00 91.81 88 ASP A O 1
ATOM 716 N N . GLY A 1 89 ? -2.393 -9.374 8.776 1.00 86.00 89 GLY A N 1
ATOM 717 C CA . GLY A 1 89 ? -1.444 -10.493 8.730 1.00 86.00 89 GLY A CA 1
ATOM 718 C C . GLY A 1 89 ? -1.565 -11.383 7.491 1.00 86.00 89 GLY A C 1
ATOM 719 O O . GLY A 1 89 ? -0.967 -12.460 7.461 1.00 86.00 89 GLY A O 1
ATOM 720 N N . ARG A 1 90 ? -2.363 -10.992 6.487 1.00 87.25 90 ARG A N 1
ATOM 721 C CA . ARG A 1 90 ? -2.613 -11.790 5.278 1.00 87.25 90 ARG A CA 1
ATOM 722 C C . ARG A 1 90 ? -2.112 -11.073 4.021 1.00 87.25 90 ARG A C 1
ATOM 724 O O . ARG A 1 90 ? -2.484 -9.912 3.853 1.00 87.25 90 ARG A O 1
ATOM 731 N N . PRO A 1 91 ? -1.322 -11.741 3.159 1.00 80.75 91 PRO A N 1
ATOM 732 C CA . PRO A 1 91 ? -0.907 -11.197 1.865 1.00 80.75 91 PRO A CA 1
ATOM 733 C C . PRO A 1 91 ? -2.078 -10.984 0.894 1.00 80.75 91 PRO A C 1
ATOM 735 O O . PRO A 1 91 ? -3.102 -11.697 1.034 1.00 80.75 91 PRO A O 1
#